Protein AF-A0A1Q8KIS0-F1 (afdb_monomer)

Sequence (168 aa):
MRPAGRFPVSRAGRTVGRMPGNDPVLAGLAVFLGVSFGPAVLLWLLVRLPAVLRWVARSWRRRRPPPPVPAGPPLERLVADLRRLDRMRRGPPPTTRVRRLALLAAYDDVLLATCRATGVDDPPLRAFVERGGVTGALDPGRDLARLRTEAELEATGVRIDPPGPSAA

Mean predicted aligned error: 17.05 Å

Structure (mmCIF, N/CA/C/O backbone):
data_AF-A0A1Q8KIS0-F1
#
_entry.id   AF-A0A1Q8KIS0-F1
#
loop_
_atom_site.group_PDB
_atom_site.id
_atom_site.type_symbol
_atom_site.label_atom_id
_atom_site.label_alt_id
_atom_site.label_comp_id
_atom_site.label_asym_id
_atom_site.label_entity_id
_atom_site.label_seq_id
_atom_site.pdbx_PDB_ins_code
_atom_site.Cartn_x
_atom_site.Cartn_y
_atom_site.Cartn_z
_atom_site.occupancy
_atom_site.B_iso_or_equiv
_atom_site.auth_seq_id
_atom_site.auth_comp_id
_atom_site.auth_asym_id
_atom_site.auth_atom_id
_atom_site.pdbx_PDB_model_num
ATOM 1 N N . MET A 1 1 ? 25.808 -41.052 -85.193 1.00 42.75 1 MET A N 1
ATOM 2 C CA . MET A 1 1 ? 26.067 -40.511 -83.840 1.00 42.75 1 MET A CA 1
ATOM 3 C C . MET A 1 1 ? 24.842 -39.731 -83.360 1.00 42.75 1 MET A C 1
ATOM 5 O O . MET A 1 1 ? 24.465 -38.757 -83.991 1.00 42.75 1 MET A O 1
ATOM 9 N N . ARG A 1 2 ? 24.182 -40.218 -82.304 1.00 47.16 2 ARG A N 1
ATOM 10 C CA . ARG A 1 2 ? 23.216 -39.528 -81.410 1.00 47.16 2 ARG A CA 1
ATOM 11 C C . ARG A 1 2 ? 23.991 -39.165 -80.112 1.00 47.16 2 ARG A C 1
ATOM 13 O O . ARG A 1 2 ? 25.047 -39.778 -79.949 1.00 47.16 2 ARG A O 1
ATOM 20 N N . PRO A 1 3 ? 23.490 -38.382 -79.123 1.00 61.31 3 PRO A N 1
ATOM 21 C CA . PRO A 1 3 ? 22.318 -37.485 -79.035 1.00 61.31 3 PRO A CA 1
ATOM 22 C C . PRO A 1 3 ? 22.617 -36.165 -78.240 1.00 61.31 3 PRO A C 1
ATOM 24 O O . PRO A 1 3 ? 23.771 -35.820 -78.025 1.00 61.31 3 PRO A O 1
ATOM 27 N N . ALA A 1 4 ? 21.548 -35.532 -77.718 1.00 51.06 4 ALA A N 1
ATOM 28 C CA . ALA A 1 4 ? 21.466 -34.575 -76.592 1.00 51.06 4 ALA A CA 1
ATOM 29 C C . ALA A 1 4 ? 21.613 -33.079 -76.944 1.00 51.06 4 ALA A C 1
ATOM 31 O O . ALA A 1 4 ? 22.461 -32.696 -77.727 1.00 51.06 4 ALA A O 1
ATOM 32 N N . GLY A 1 5 ? 20.818 -32.150 -76.413 1.00 49.41 5 GLY A N 1
ATOM 33 C CA . GLY A 1 5 ? 19.767 -32.216 -75.403 1.00 49.41 5 GLY A CA 1
ATOM 34 C C . GLY A 1 5 ? 19.172 -30.812 -75.205 1.00 49.41 5 GLY A C 1
ATOM 35 O O . GLY A 1 5 ? 19.851 -29.806 -75.388 1.00 49.41 5 GLY A O 1
ATOM 36 N N . ARG A 1 6 ? 17.879 -30.771 -74.868 1.00 52.38 6 ARG A N 1
ATOM 37 C CA . ARG A 1 6 ? 17.117 -29.637 -74.305 1.00 52.38 6 ARG A CA 1
ATOM 38 C C . ARG A 1 6 ? 17.935 -28.847 -73.279 1.00 52.38 6 ARG A C 1
ATOM 40 O O . ARG A 1 6 ? 18.528 -29.518 -72.456 1.00 52.38 6 ARG A O 1
ATOM 47 N N . PHE A 1 7 ? 17.787 -27.517 -73.207 1.00 57.12 7 PHE A N 1
ATOM 48 C CA . PHE A 1 7 ? 17.456 -26.791 -71.961 1.00 57.12 7 PHE A CA 1
ATOM 49 C C . PHE A 1 7 ? 16.911 -25.370 -72.247 1.00 57.12 7 PHE A C 1
ATOM 51 O O . PHE A 1 7 ? 17.281 -24.761 -73.250 1.00 57.12 7 PHE A O 1
ATOM 58 N N . PRO A 1 8 ? 15.996 -24.861 -71.397 1.00 52.19 8 PRO A N 1
ATOM 59 C CA . PRO A 1 8 ? 15.300 -23.590 -71.573 1.00 52.19 8 PRO A CA 1
ATOM 60 C C . PRO A 1 8 ? 16.147 -22.416 -71.069 1.00 52.19 8 PRO A C 1
ATOM 62 O O . PRO A 1 8 ? 16.756 -22.494 -70.002 1.00 52.19 8 PRO A O 1
ATOM 65 N N . VAL A 1 9 ? 16.143 -21.298 -71.796 1.00 59.34 9 VAL A N 1
ATOM 66 C CA . VAL A 1 9 ? 16.765 -20.062 -71.306 1.00 59.34 9 VAL A CA 1
ATOM 67 C C . VAL A 1 9 ? 15.853 -19.466 -70.237 1.00 59.34 9 VAL A C 1
ATOM 69 O O . VAL A 1 9 ? 14.753 -18.984 -70.505 1.00 59.34 9 VAL A O 1
ATOM 72 N N . SER A 1 10 ? 16.302 -19.617 -68.997 1.00 52.78 10 SER A N 1
ATOM 73 C CA . SER A 1 10 ? 15.615 -19.216 -67.781 1.00 52.78 10 SER A CA 1
ATOM 74 C C . SER A 1 10 ? 15.501 -17.693 -67.670 1.00 52.78 10 SER A C 1
ATOM 76 O O . SER A 1 10 ? 16.445 -16.947 -67.927 1.00 52.78 10 SER A O 1
ATOM 78 N N . ARG A 1 11 ? 14.325 -17.246 -67.231 1.00 54.06 11 ARG A N 1
ATOM 79 C CA . ARG A 1 11 ? 13.989 -15.878 -66.837 1.00 54.06 11 ARG A CA 1
ATOM 80 C C . ARG A 1 11 ? 14.826 -15.477 -65.617 1.00 54.06 11 ARG A C 1
ATOM 82 O O . ARG A 1 11 ? 14.502 -15.864 -64.499 1.00 54.06 11 ARG A O 1
ATOM 89 N N . ALA A 1 12 ? 15.852 -14.652 -65.805 1.00 57.38 12 ALA A N 1
ATOM 90 C CA . ALA A 1 12 ? 16.503 -13.946 -64.705 1.00 57.38 12 ALA A CA 1
ATOM 91 C C . ALA A 1 12 ? 15.888 -12.548 -64.568 1.00 57.38 12 ALA A C 1
ATOM 93 O O . ALA A 1 12 ? 16.334 -11.575 -65.168 1.00 57.38 12 ALA A O 1
ATOM 94 N N . GLY A 1 13 ? 14.824 -12.463 -63.772 1.00 46.47 13 GLY A N 1
ATOM 95 C CA . GLY A 1 13 ? 14.458 -11.205 -63.138 1.00 46.47 13 GLY A CA 1
ATOM 96 C C . GLY A 1 13 ? 15.433 -10.880 -62.005 1.00 46.47 13 GLY A C 1
ATOM 97 O O . GLY A 1 13 ? 15.742 -11.755 -61.191 1.00 46.47 13 GLY A O 1
ATOM 98 N N . ARG A 1 14 ? 15.879 -9.623 -61.949 1.00 52.50 14 ARG A N 1
ATOM 99 C CA . ARG A 1 14 ? 16.066 -8.816 -60.724 1.00 52.50 14 ARG A CA 1
ATOM 100 C C . ARG A 1 14 ? 16.604 -7.446 -61.137 1.00 52.50 14 ARG A C 1
ATOM 102 O O . ARG A 1 14 ? 17.751 -7.313 -61.532 1.00 52.50 14 ARG A O 1
ATOM 109 N N . THR A 1 15 ? 15.723 -6.477 -61.366 1.00 50.69 15 THR A N 1
ATOM 110 C CA . THR A 1 15 ? 15.305 -5.466 -60.375 1.00 50.69 15 THR A CA 1
ATOM 111 C C . THR A 1 15 ? 16.476 -4.779 -59.676 1.00 50.69 15 THR A C 1
ATOM 113 O O . THR A 1 15 ? 17.022 -5.298 -58.710 1.00 50.69 15 THR A O 1
ATOM 116 N N . VAL A 1 16 ? 16.750 -3.566 -60.164 1.00 51.12 16 VAL A N 1
ATOM 117 C CA . VAL A 1 16 ? 17.065 -2.362 -59.386 1.00 51.12 16 VAL A CA 1
ATOM 118 C C . VAL A 1 16 ? 18.226 -2.512 -58.402 1.00 51.12 16 VAL A C 1
ATOM 120 O O . VAL A 1 16 ? 18.047 -2.847 -57.233 1.00 51.12 16 VAL A O 1
ATOM 123 N N . GLY A 1 17 ? 19.419 -2.143 -58.873 1.00 45.59 17 GLY A N 1
ATOM 124 C CA . GLY A 1 17 ? 20.504 -1.714 -58.000 1.00 45.59 17 GLY A CA 1
ATOM 125 C C . GLY A 1 17 ? 20.050 -0.506 -57.181 1.00 45.59 17 GLY A C 1
ATOM 126 O O . GLY A 1 17 ? 19.983 0.613 -57.683 1.00 45.59 17 GLY A O 1
ATOM 127 N N . ARG A 1 18 ? 19.693 -0.750 -55.921 1.00 54.03 18 ARG A N 1
ATOM 128 C CA . ARG A 1 18 ? 19.506 0.280 -54.902 1.00 54.03 18 ARG A CA 1
ATOM 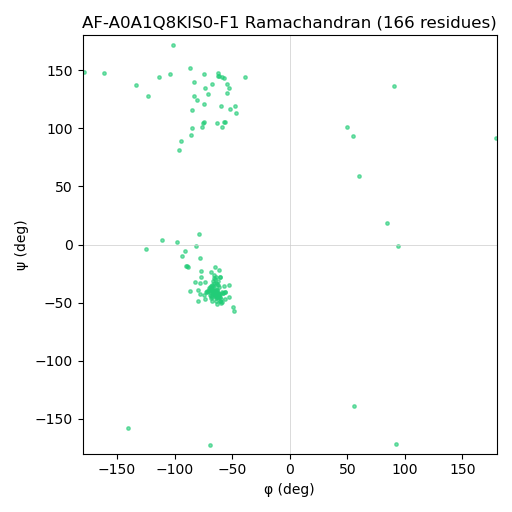129 C C . ARG A 1 18 ? 20.883 0.571 -54.309 1.00 54.03 18 ARG A C 1
ATOM 131 O O . ARG A 1 18 ? 21.494 -0.323 -53.739 1.00 54.03 18 ARG A O 1
ATOM 138 N N . MET A 1 19 ? 21.378 1.793 -54.494 1.00 44.22 19 MET A N 1
ATOM 139 C CA . MET A 1 19 ? 22.617 2.282 -53.882 1.00 44.22 19 MET A CA 1
ATOM 140 C C . MET A 1 19 ? 22.515 2.237 -52.343 1.00 44.22 19 MET A C 1
ATOM 142 O O . MET A 1 19 ? 21.655 2.932 -51.796 1.00 44.22 19 MET A O 1
ATOM 146 N N . PRO A 1 20 ? 23.379 1.486 -51.632 1.00 55.78 20 PRO A N 1
ATOM 147 C CA . PRO A 1 20 ? 23.438 1.479 -50.178 1.00 55.78 20 PRO A CA 1
ATOM 148 C C . PRO A 1 20 ? 24.541 2.442 -49.717 1.00 55.78 20 PRO A C 1
ATOM 150 O O . PRO A 1 20 ? 25.675 2.046 -49.467 1.00 55.78 20 PRO A O 1
ATOM 153 N N . GLY A 1 21 ? 24.233 3.740 -49.671 1.00 54.78 21 GLY A N 1
ATOM 154 C CA . GLY A 1 21 ? 25.171 4.767 -49.191 1.00 54.78 21 GLY A CA 1
ATOM 155 C C . GLY A 1 21 ? 25.113 5.021 -47.680 1.00 54.78 21 GLY A C 1
ATOM 156 O O . GLY A 1 21 ? 26.069 5.540 -47.117 1.00 54.78 21 GLY A O 1
ATOM 157 N N . ASN A 1 22 ? 24.021 4.634 -47.009 1.00 59.81 22 ASN A N 1
ATOM 158 C CA . ASN A 1 22 ? 23.747 5.017 -45.613 1.00 59.81 22 ASN A CA 1
ATOM 159 C C . ASN A 1 22 ? 23.494 3.827 -44.671 1.00 59.81 22 ASN A C 1
ATOM 161 O O . ASN A 1 22 ? 23.365 4.014 -43.461 1.00 59.81 22 ASN A O 1
ATOM 165 N N . ASP A 1 23 ? 23.469 2.605 -45.197 1.00 61.50 23 ASP A N 1
ATOM 166 C CA . ASP A 1 23 ? 23.192 1.391 -44.428 1.00 61.50 23 ASP A CA 1
ATOM 167 C C . ASP A 1 23 ? 24.260 1.064 -43.363 1.00 61.50 23 ASP A C 1
ATOM 169 O O . ASP A 1 23 ? 23.869 0.711 -42.248 1.00 61.50 23 ASP A O 1
ATOM 173 N N . PRO A 1 24 ? 25.585 1.231 -43.599 1.00 70.38 24 PRO A N 1
ATOM 174 C CA . PRO A 1 24 ? 26.577 0.881 -42.578 1.00 70.38 24 PRO A CA 1
ATOM 175 C C . PRO A 1 24 ? 26.626 1.889 -41.420 1.00 70.38 24 PRO A C 1
ATOM 177 O O . PRO A 1 24 ? 26.857 1.498 -40.276 1.00 70.38 24 PRO A O 1
ATOM 180 N N . VAL A 1 25 ? 26.362 3.176 -41.680 1.00 74.25 25 VAL A N 1
ATOM 181 C CA . VAL A 1 25 ? 26.375 4.228 -40.647 1.00 74.25 25 VAL A CA 1
ATOM 182 C C . VAL A 1 25 ? 25.132 4.135 -39.766 1.00 74.25 25 VAL A C 1
ATOM 184 O O . VAL A 1 25 ? 25.238 4.189 -38.542 1.00 74.25 25 VAL A O 1
ATOM 187 N N . LEU A 1 26 ? 23.959 3.930 -40.374 1.00 73.25 26 LEU A N 1
ATOM 188 C CA . LEU A 1 26 ? 22.713 3.717 -39.637 1.00 73.25 26 LEU A CA 1
ATOM 189 C C . LEU A 1 26 ? 22.762 2.421 -38.820 1.00 73.25 26 LEU A C 1
ATOM 191 O O . LEU A 1 26 ? 22.327 2.416 -37.669 1.00 73.25 26 LEU A O 1
ATOM 195 N N . ALA A 1 27 ? 23.349 1.351 -39.369 1.00 74.62 27 ALA A N 1
ATOM 196 C CA . ALA A 1 27 ? 23.557 0.104 -38.638 1.00 74.62 27 ALA A CA 1
ATOM 197 C C . ALA A 1 27 ? 24.507 0.289 -37.443 1.00 74.62 27 ALA A C 1
ATOM 199 O O . ALA A 1 27 ? 24.187 -0.143 -36.336 1.00 74.62 27 ALA A O 1
ATOM 200 N N . GLY A 1 28 ? 25.636 0.981 -37.630 1.00 76.44 28 GLY A N 1
ATOM 201 C CA . GLY A 1 28 ? 26.582 1.265 -36.547 1.00 76.44 28 GLY A CA 1
ATOM 202 C C . GLY A 1 28 ? 25.973 2.124 -35.438 1.00 76.44 28 GLY A C 1
ATOM 203 O O . GLY A 1 28 ? 26.109 1.805 -34.256 1.00 76.44 28 GLY A O 1
ATOM 204 N N . LEU A 1 29 ? 25.232 3.170 -35.811 1.00 81.62 29 LEU A N 1
ATOM 205 C CA . LEU A 1 29 ? 24.550 4.044 -34.860 1.00 81.62 29 LEU A CA 1
ATOM 206 C C . LEU A 1 29 ? 23.467 3.290 -34.073 1.00 81.62 29 LEU A C 1
ATOM 208 O O . LEU A 1 29 ? 23.361 3.467 -32.861 1.00 81.62 29 LEU A O 1
ATOM 212 N N . ALA A 1 30 ? 22.704 2.413 -34.731 1.00 79.31 30 ALA A N 1
ATOM 213 C CA . ALA A 1 30 ? 21.690 1.586 -34.080 1.00 79.31 30 ALA A CA 1
ATOM 214 C C . ALA A 1 30 ? 22.301 0.605 -33.066 1.00 79.31 30 ALA A C 1
ATOM 216 O O . ALA A 1 30 ? 21.785 0.475 -31.955 1.00 79.31 30 ALA A O 1
ATOM 217 N N . VAL A 1 31 ? 23.422 -0.041 -33.408 1.00 79.94 31 VAL A N 1
ATOM 218 C CA . VAL A 1 31 ? 24.145 -0.930 -32.483 1.00 79.94 31 VAL A CA 1
ATOM 219 C C . VAL A 1 31 ? 24.707 -0.140 -31.303 1.00 79.94 31 VAL A C 1
ATOM 221 O O . VAL A 1 31 ? 24.538 -0.552 -30.158 1.00 79.94 31 VAL A O 1
ATOM 224 N N . PHE A 1 32 ? 25.312 1.023 -31.552 1.00 82.56 32 PHE A N 1
ATOM 225 C CA . PHE A 1 32 ? 25.874 1.865 -30.497 1.00 82.56 32 PHE A CA 1
ATOM 226 C C . PHE A 1 32 ? 24.804 2.377 -29.523 1.00 82.56 32 PHE A C 1
ATOM 228 O O . PHE A 1 32 ? 24.985 2.301 -28.305 1.00 82.56 32 PHE A O 1
ATOM 235 N N . LEU A 1 33 ? 23.666 2.842 -30.050 1.00 82.62 33 LEU A N 1
ATOM 236 C CA . LEU A 1 33 ? 22.503 3.241 -29.256 1.00 82.62 33 LEU A CA 1
ATOM 237 C C . LEU A 1 33 ? 21.951 2.052 -28.464 1.00 82.62 33 LEU A C 1
ATOM 239 O O . LEU A 1 33 ? 21.693 2.183 -27.272 1.00 82.62 33 LEU A O 1
ATOM 243 N N . GLY A 1 34 ? 21.822 0.883 -29.093 1.00 82.75 34 GLY A N 1
ATOM 244 C CA . GLY A 1 34 ? 21.340 -0.332 -28.441 1.00 82.75 34 GLY A CA 1
ATOM 245 C C . GLY A 1 34 ? 22.239 -0.798 -27.295 1.00 82.75 34 GLY A C 1
ATOM 246 O O . GLY A 1 34 ? 21.735 -1.119 -26.225 1.00 82.75 34 GLY A O 1
ATOM 247 N N . VAL A 1 35 ? 23.562 -0.786 -27.475 1.00 85.31 35 VAL A N 1
ATOM 248 C CA . VAL A 1 35 ? 24.525 -1.195 -26.438 1.00 85.31 35 VAL A CA 1
ATOM 249 C C . VAL A 1 35 ? 24.611 -0.160 -25.315 1.00 85.31 35 VAL A C 1
ATOM 251 O O . VAL A 1 35 ? 24.630 -0.534 -24.145 1.00 85.31 35 VAL A O 1
ATOM 254 N N . SER A 1 36 ? 24.611 1.134 -25.649 1.00 83.25 36 SER A N 1
ATOM 255 C CA . SER A 1 36 ? 24.731 2.214 -24.660 1.00 83.25 36 SER A CA 1
ATOM 256 C C . SER A 1 36 ? 23.452 2.406 -23.844 1.00 83.25 36 SER A C 1
ATOM 258 O O . SER A 1 36 ? 23.495 2.502 -22.618 1.00 83.25 36 SER A O 1
ATOM 260 N N . PHE A 1 37 ? 22.295 2.444 -24.508 1.00 81.69 37 PHE A N 1
ATOM 261 C CA . PHE A 1 37 ? 21.007 2.653 -23.845 1.00 81.69 37 PHE A CA 1
ATOM 262 C C . PHE A 1 37 ? 20.357 1.352 -23.388 1.00 81.69 37 PHE A C 1
ATOM 264 O O . PHE A 1 37 ? 19.512 1.394 -22.501 1.00 81.69 37 PHE A O 1
ATOM 271 N N . GLY A 1 38 ? 20.761 0.201 -23.924 1.00 82.12 38 GLY A N 1
ATOM 272 C CA . GLY A 1 38 ? 20.246 -1.117 -23.556 1.00 82.12 38 GLY A CA 1
ATOM 273 C C . GLY A 1 38 ? 20.189 -1.366 -22.048 1.00 82.12 38 GLY A C 1
ATOM 274 O O . GLY A 1 38 ? 19.095 -1.604 -21.539 1.00 82.12 38 GLY A O 1
ATOM 275 N N . PRO A 1 39 ? 21.300 -1.267 -21.295 1.00 79.12 39 PRO A N 1
ATOM 276 C CA . PRO A 1 39 ? 21.287 -1.517 -19.855 1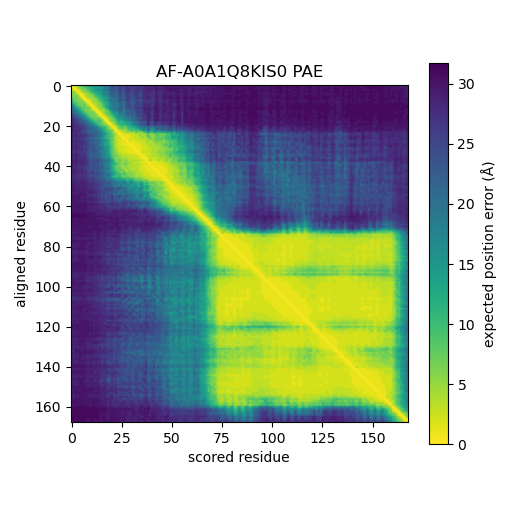.00 79.12 39 PRO A CA 1
ATOM 277 C C . PRO A 1 39 ? 20.474 -0.470 -19.085 1.00 79.12 39 PRO A C 1
ATOM 279 O O . PRO A 1 39 ? 19.770 -0.820 -18.139 1.00 79.12 39 PRO A O 1
ATOM 282 N N . ALA A 1 40 ? 20.502 0.796 -19.511 1.00 82.38 40 ALA A N 1
ATOM 283 C CA . ALA A 1 40 ? 19.724 1.863 -18.885 1.00 82.38 40 ALA A CA 1
ATOM 284 C C . ALA A 1 40 ? 18.214 1.668 -19.095 1.00 82.38 40 ALA A C 1
ATOM 286 O O . ALA A 1 40 ? 17.441 1.757 -18.143 1.00 82.38 40 ALA A O 1
ATOM 287 N N . VAL A 1 41 ? 17.792 1.344 -20.319 1.00 81.25 41 VAL A N 1
ATOM 288 C CA . VAL A 1 41 ? 16.400 1.043 -20.671 1.00 81.25 41 VAL A CA 1
ATOM 289 C C . VAL A 1 41 ? 15.951 -0.248 -20.003 1.00 81.25 41 VAL A C 1
ATOM 291 O O . VAL A 1 41 ? 14.837 -0.291 -19.497 1.00 81.25 41 VAL A O 1
ATOM 294 N N . LEU A 1 42 ? 16.803 -1.272 -19.933 1.00 80.69 42 LEU A N 1
ATOM 295 C CA . LEU A 1 42 ? 16.494 -2.533 -19.264 1.00 80.69 42 LEU A CA 1
ATOM 296 C C . LEU A 1 42 ? 16.281 -2.326 -17.763 1.00 80.69 42 LEU A C 1
ATOM 298 O O . LEU A 1 42 ? 15.265 -2.764 -17.236 1.00 80.69 42 LEU A O 1
ATOM 302 N N . LEU A 1 43 ? 17.187 -1.618 -17.083 1.00 81.12 43 LEU A N 1
ATOM 303 C CA . LEU A 1 43 ? 17.041 -1.277 -15.665 1.00 81.12 43 LEU A CA 1
ATOM 304 C C . LEU A 1 43 ? 15.810 -0.404 -15.427 1.00 81.12 43 LEU A C 1
ATOM 306 O O . LEU A 1 43 ? 15.033 -0.663 -14.509 1.00 81.12 43 LEU A O 1
ATOM 310 N N . TRP A 1 44 ? 15.594 0.598 -16.278 1.00 82.69 44 TRP A N 1
ATOM 311 C CA . TRP A 1 44 ? 14.415 1.451 -16.211 1.00 82.69 44 TRP A CA 1
ATOM 312 C C . TRP A 1 44 ? 13.132 0.639 -16.387 1.00 82.69 44 TRP A C 1
ATOM 314 O O . TRP A 1 44 ? 12.200 0.783 -15.599 1.00 82.69 44 TRP A O 1
ATOM 324 N N . LEU A 1 45 ? 13.097 -0.262 -17.368 1.00 76.38 45 LEU A N 1
ATOM 325 C CA . LEU A 1 45 ? 11.967 -1.139 -17.635 1.00 76.38 45 LEU A CA 1
ATOM 326 C C . LEU A 1 45 ? 11.745 -2.107 -16.473 1.00 76.38 45 LEU A C 1
ATOM 328 O O . LEU A 1 45 ? 10.604 -2.275 -16.068 1.00 76.38 45 LEU A O 1
ATOM 332 N N . LEU A 1 46 ? 12.797 -2.682 -15.887 1.00 77.56 46 LEU A N 1
ATOM 333 C CA . LEU A 1 46 ? 12.704 -3.620 -14.766 1.00 77.56 46 LEU A CA 1
ATOM 334 C C . LEU A 1 46 ? 12.174 -2.941 -13.493 1.00 77.56 46 LEU A C 1
ATOM 336 O O . LEU A 1 46 ? 11.305 -3.482 -12.812 1.00 77.56 46 LEU A O 1
ATOM 340 N N . VAL A 1 47 ? 12.633 -1.718 -13.211 1.00 76.44 47 VAL A N 1
ATOM 341 C CA . VAL A 1 47 ? 12.151 -0.901 -12.085 1.00 76.44 47 VAL A CA 1
ATOM 342 C C . VAL A 1 47 ? 10.713 -0.430 -12.316 1.00 76.44 47 VAL A C 1
ATOM 344 O O . VAL A 1 47 ? 9.912 -0.363 -11.380 1.00 76.44 47 VAL A O 1
ATOM 347 N N . ARG A 1 48 ? 10.355 -0.109 -13.564 1.00 71.12 48 ARG A N 1
ATOM 348 C CA . ARG A 1 48 ? 9.045 0.455 -13.911 1.00 71.12 48 ARG A CA 1
ATOM 349 C C . ARG A 1 48 ? 8.000 -0.614 -14.237 1.00 71.12 48 ARG A C 1
ATOM 351 O O . ARG A 1 48 ? 6.814 -0.326 -14.109 1.00 71.12 48 ARG A O 1
ATOM 358 N N . LEU A 1 49 ? 8.402 -1.848 -14.548 1.00 68.06 49 LEU A N 1
ATOM 359 C CA . LEU A 1 49 ? 7.532 -3.001 -14.802 1.00 68.06 49 LEU A CA 1
ATOM 360 C C . LEU A 1 49 ? 6.471 -3.185 -13.708 1.00 68.06 49 LEU A C 1
ATOM 362 O O . LEU A 1 49 ? 5.288 -3.177 -14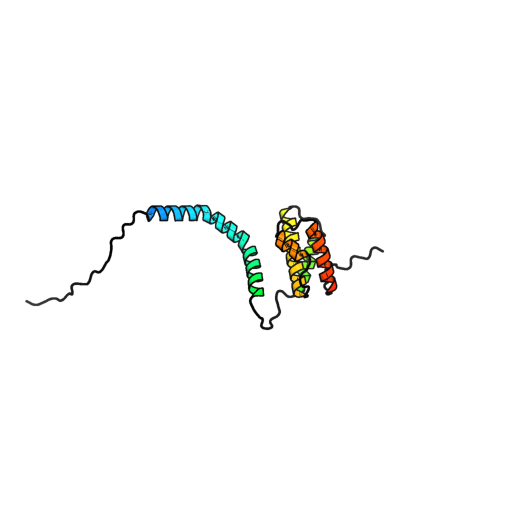.045 1.00 68.06 49 LEU A O 1
ATOM 366 N N . PRO A 1 50 ? 6.816 -3.276 -12.405 1.00 59.66 50 PRO A N 1
ATOM 367 C CA . PRO A 1 50 ? 5.817 -3.472 -11.354 1.00 59.66 50 PRO A CA 1
ATOM 368 C C . PRO A 1 50 ? 4.901 -2.254 -11.165 1.00 59.66 50 PRO A C 1
ATOM 370 O O . PRO A 1 50 ? 3.781 -2.389 -10.676 1.00 59.66 50 PRO A O 1
ATOM 373 N N . ALA A 1 51 ? 5.332 -1.049 -11.544 1.00 63.53 51 ALA A N 1
ATOM 374 C CA . ALA A 1 51 ? 4.488 0.146 -11.514 1.00 63.53 51 ALA A CA 1
ATOM 375 C C . ALA A 1 51 ? 3.519 0.186 -12.710 1.00 63.53 51 ALA A C 1
ATOM 377 O O . ALA A 1 51 ? 2.332 0.464 -12.536 1.00 63.53 51 ALA A O 1
ATOM 378 N N . VAL A 1 52 ? 4.004 -0.160 -13.904 1.00 59.12 52 VAL A N 1
ATOM 379 C CA . VAL A 1 52 ? 3.222 -0.203 -15.145 1.00 59.12 52 VAL A CA 1
ATOM 380 C C . VAL A 1 52 ? 2.215 -1.345 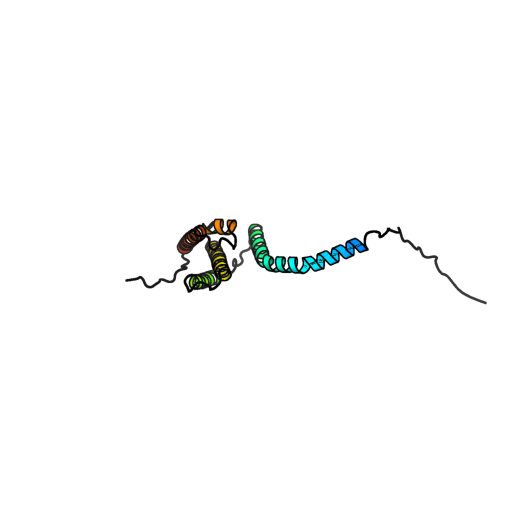-15.105 1.00 59.12 52 VAL A C 1
ATOM 382 O O . VAL A 1 52 ? 1.050 -1.117 -15.399 1.00 59.12 52 VAL A O 1
ATOM 385 N N . LEU A 1 53 ? 2.603 -2.535 -14.642 1.00 64.38 53 LEU A N 1
ATOM 386 C CA . LEU A 1 53 ? 1.694 -3.671 -14.450 1.00 64.38 53 LEU A CA 1
ATOM 387 C C . LEU A 1 53 ? 0.545 -3.322 -13.498 1.00 64.38 53 LEU A C 1
ATOM 389 O O . LEU A 1 53 ? -0.609 -3.626 -13.788 1.00 64.38 53 LEU A O 1
ATOM 393 N N . ARG A 1 54 ? 0.827 -2.612 -12.398 1.00 62.09 54 ARG A N 1
ATOM 394 C CA . ARG A 1 54 ? -0.213 -2.142 -11.468 1.00 62.09 54 ARG A CA 1
ATOM 395 C C . ARG A 1 54 ? -1.119 -1.082 -12.094 1.00 62.09 54 ARG A C 1
ATOM 397 O O . ARG A 1 54 ? -2.328 -1.118 -11.880 1.00 62.09 54 ARG A O 1
ATOM 404 N N . TRP A 1 55 ? -0.568 -0.157 -12.877 1.00 61.78 55 TRP A N 1
ATOM 405 C CA . TRP A 1 55 ? -1.348 0.878 -13.561 1.00 61.78 55 TRP A CA 1
ATOM 406 C C . TRP A 1 55 ? -2.234 0.295 -14.674 1.00 61.78 55 TRP A C 1
ATOM 408 O O . TRP A 1 55 ? -3.429 0.585 -14.740 1.00 61.78 55 TRP A O 1
ATOM 418 N N . VAL A 1 56 ? -1.686 -0.616 -15.480 1.00 62.09 56 VAL A N 1
ATOM 419 C CA . VAL A 1 56 ? -2.401 -1.340 -16.538 1.00 62.09 56 VAL A CA 1
ATOM 420 C C . VAL A 1 56 ? -3.482 -2.243 -15.946 1.00 62.09 56 VAL A C 1
ATOM 422 O O . VAL A 1 56 ? -4.607 -2.210 -16.430 1.00 62.09 56 VAL A O 1
ATOM 425 N N . ALA A 1 57 ? -3.212 -2.960 -14.849 1.00 61.47 57 ALA A N 1
ATOM 426 C CA . ALA A 1 57 ? -4.218 -3.774 -14.160 1.00 61.47 57 ALA A CA 1
ATOM 427 C C . ALA A 1 57 ? -5.391 -2.937 -13.613 1.00 61.47 57 ALA A C 1
ATOM 429 O O . ALA A 1 57 ? -6.545 -3.371 -13.664 1.00 61.47 57 ALA A O 1
ATOM 430 N N . ARG A 1 58 ? -5.122 -1.718 -13.122 1.00 59.28 58 ARG A N 1
ATOM 431 C CA . ARG A 1 58 ? -6.162 -0.765 -12.692 1.00 59.28 58 ARG A CA 1
ATOM 432 C C . ARG A 1 58 ? -6.982 -0.246 -13.875 1.00 59.28 58 ARG A C 1
ATOM 434 O O . ARG A 1 58 ? -8.203 -0.168 -13.773 1.00 59.28 58 ARG A O 1
ATOM 441 N N . SER A 1 59 ? -6.330 0.060 -14.994 1.00 59.50 59 SER A N 1
ATOM 442 C CA . SER A 1 59 ? -6.995 0.519 -16.220 1.00 59.50 59 SER A CA 1
ATOM 443 C C . SER A 1 59 ? -7.843 -0.588 -16.868 1.00 59.50 59 SER A C 1
ATOM 445 O O . SER A 1 59 ? -8.967 -0.346 -17.301 1.00 59.50 59 SER A O 1
ATOM 447 N N . TRP A 1 60 ? -7.363 -1.834 -16.838 1.00 54.06 60 TRP A N 1
ATOM 448 C CA . TRP A 1 60 ? -8.076 -3.006 -17.352 1.00 54.06 60 TRP A CA 1
ATOM 449 C C . TRP A 1 60 ? -9.318 -3.369 -16.533 1.00 54.06 60 TRP A C 1
ATOM 451 O O . TRP A 1 60 ? -10.344 -3.716 -17.114 1.00 54.06 60 TRP A O 1
ATOM 461 N N . ARG A 1 61 ? -9.275 -3.237 -15.200 1.00 55.41 61 ARG A N 1
ATOM 462 C CA . ARG A 1 61 ? -10.453 -3.471 -14.342 1.00 55.41 61 ARG A CA 1
ATOM 463 C C . ARG A 1 61 ? -11.579 -2.461 -14.556 1.00 55.41 61 ARG A C 1
ATOM 465 O O . ARG A 1 61 ? -12.728 -2.810 -14.339 1.00 55.41 61 ARG A O 1
ATOM 472 N N . ARG A 1 62 ? -11.276 -1.241 -15.012 1.00 57.47 62 ARG A N 1
ATOM 473 C CA . ARG A 1 62 ? -12.297 -0.222 -15.313 1.00 57.47 62 ARG A CA 1
ATOM 474 C C . ARG A 1 62 ? -13.014 -0.438 -16.652 1.00 57.47 62 ARG A C 1
ATOM 476 O O . ARG A 1 62 ? -14.005 0.234 -16.902 1.00 57.47 62 ARG A O 1
ATOM 483 N N . ARG A 1 63 ? -12.526 -1.335 -17.520 1.00 56.47 63 ARG A N 1
ATOM 484 C CA . ARG A 1 63 ? -13.034 -1.506 -18.896 1.00 56.47 63 ARG A CA 1
ATOM 485 C C . ARG A 1 63 ? -13.789 -2.816 -19.163 1.00 56.47 63 ARG A C 1
ATOM 487 O O . ARG A 1 63 ? -14.158 -3.048 -20.309 1.00 56.47 63 ARG A O 1
ATOM 494 N N . ARG A 1 64 ? -14.027 -3.678 -18.165 1.00 48.09 64 ARG A N 1
ATOM 495 C CA . ARG A 1 64 ? -14.772 -4.941 -18.356 1.00 48.09 64 ARG A CA 1
ATOM 496 C C . ARG A 1 64 ? -15.998 -5.046 -17.433 1.00 48.09 64 ARG A C 1
ATOM 498 O O . ARG A 1 64 ? -15.812 -4.937 -16.224 1.00 48.09 64 ARG A O 1
ATOM 505 N N . PRO A 1 65 ? -17.205 -5.327 -17.968 1.00 50.19 65 PRO A N 1
ATOM 506 C CA . PRO A 1 65 ? -18.339 -5.805 -17.174 1.00 50.19 65 PRO A CA 1
ATOM 507 C C . PRO A 1 65 ? -18.137 -7.292 -16.781 1.00 50.19 65 PRO A C 1
ATOM 509 O O . PRO A 1 65 ? -17.495 -8.018 -17.549 1.00 50.19 65 PRO A O 1
ATOM 512 N N . PRO A 1 66 ? -18.606 -7.770 -15.605 1.00 51.12 66 PRO A N 1
ATOM 513 C CA . PRO A 1 66 ? -18.081 -8.999 -14.996 1.00 51.12 66 PRO A CA 1
ATOM 514 C C . PRO A 1 66 ? -19.005 -10.231 -15.130 1.00 51.12 66 PRO A C 1
ATOM 516 O O . PRO A 1 66 ? -20.220 -10.095 -15.008 1.00 51.12 66 PRO A O 1
ATOM 519 N N . PRO A 1 67 ? -18.453 -11.455 -15.253 1.00 53.28 67 PRO A N 1
ATOM 520 C CA . PRO A 1 67 ? -19.074 -12.672 -14.727 1.00 53.28 67 PRO A CA 1
ATOM 521 C C . PRO A 1 67 ? -18.677 -12.904 -13.247 1.00 53.28 67 PRO A C 1
ATOM 523 O O . PRO A 1 67 ? -17.592 -12.474 -12.836 1.00 53.28 67 PRO A O 1
ATOM 526 N N . PRO A 1 68 ? -19.517 -13.574 -12.429 1.00 54.97 68 PRO A N 1
ATOM 527 C CA . PRO A 1 68 ? -19.291 -13.732 -10.994 1.00 54.97 68 PRO A CA 1
ATOM 528 C C . PRO A 1 68 ? -18.205 -14.781 -10.730 1.00 54.97 68 PRO A C 1
ATOM 530 O O . PRO A 1 68 ? -18.420 -15.983 -10.844 1.00 54.97 68 PRO A O 1
ATOM 533 N N . VAL A 1 69 ? -17.018 -14.310 -10.371 1.00 56.38 69 VAL A N 1
ATOM 534 C CA . VAL A 1 69 ? -15.897 -15.119 -9.879 1.00 56.38 69 VAL A CA 1
ATOM 535 C C . VAL A 1 69 ? -15.368 -14.387 -8.646 1.00 56.38 69 VAL A C 1
ATOM 537 O O . VAL A 1 69 ? -15.288 -13.155 -8.704 1.00 56.38 69 VAL A O 1
ATOM 540 N N . PRO A 1 70 ? -15.035 -15.075 -7.533 1.00 58.19 70 PRO A N 1
ATOM 541 C CA . PRO A 1 70 ? -14.559 -14.425 -6.314 1.00 58.19 70 PRO A CA 1
ATOM 542 C C . PRO A 1 70 ? -13.469 -13.391 -6.628 1.00 58.19 70 PRO A C 1
ATOM 544 O O . PRO A 1 70 ? -12.446 -13.668 -7.262 1.00 58.19 70 PRO A O 1
ATOM 547 N N . ALA A 1 71 ? -13.785 -12.148 -6.272 1.00 54.31 71 ALA A N 1
ATOM 548 C CA . ALA A 1 71 ? -13.199 -10.950 -6.839 1.00 54.31 71 ALA A CA 1
ATOM 549 C C . ALA A 1 71 ? -11.896 -10.563 -6.125 1.00 54.31 71 ALA A C 1
ATOM 551 O O . ALA A 1 71 ? -11.898 -9.804 -5.166 1.00 54.31 71 ALA A O 1
ATOM 552 N N . GLY A 1 72 ? -10.755 -11.009 -6.655 1.00 57.59 72 GLY A N 1
ATOM 553 C CA . GLY A 1 72 ? -9.433 -10.565 -6.190 1.00 57.59 72 GLY A CA 1
ATOM 554 C C . GLY A 1 72 ? -8.813 -11.449 -5.102 1.00 57.59 72 GLY A C 1
ATOM 555 O O . GLY A 1 72 ? -9.296 -12.554 -4.864 1.00 57.59 72 GLY A O 1
ATOM 556 N N . PRO A 1 73 ? -7.685 -11.021 -4.496 1.00 62.62 73 PRO A N 1
ATOM 557 C CA . PRO A 1 73 ? -7.115 -11.725 -3.355 1.00 62.62 73 PRO A CA 1
ATOM 558 C C . PRO A 1 73 ? -8.197 -11.870 -2.278 1.00 62.62 73 PRO A C 1
ATOM 560 O O . PRO A 1 73 ? -8.929 -10.904 -2.059 1.00 62.62 73 PRO A O 1
ATOM 563 N N . PRO A 1 74 ? -8.306 -13.033 -1.617 1.00 73.81 74 PRO A N 1
ATOM 564 C CA . PRO A 1 74 ? -9.278 -13.223 -0.546 1.00 73.81 74 PRO A CA 1
ATOM 565 C C . PRO A 1 74 ? -9.116 -12.107 0.491 1.00 73.81 74 PRO A C 1
ATOM 567 O O . PRO A 1 74 ? -7.983 -11.763 0.853 1.00 73.81 74 PRO A O 1
ATOM 570 N N . LEU A 1 75 ? -10.233 -11.517 0.924 1.00 80.00 75 LEU A N 1
ATOM 571 C CA . LEU A 1 75 ? -10.251 -10.399 1.871 1.00 80.00 75 LEU A CA 1
ATOM 572 C C . LEU A 1 75 ? -9.447 -10.746 3.130 1.00 80.00 75 LEU A C 1
ATOM 574 O O . LEU A 1 75 ? -8.718 -9.911 3.656 1.00 80.00 75 LEU A O 1
ATOM 578 N N . GLU A 1 76 ? -9.482 -12.012 3.539 1.00 80.56 76 GLU A N 1
ATOM 579 C CA . GLU A 1 76 ? -8.725 -12.566 4.655 1.00 80.56 76 GLU A CA 1
ATOM 580 C C . GLU A 1 76 ? -7.214 -12.343 4.499 1.00 80.56 76 GLU A C 1
ATOM 582 O O . GLU A 1 76 ? -6.542 -11.977 5.463 1.00 80.56 76 GLU A O 1
ATOM 587 N N . ARG A 1 77 ? -6.667 -12.507 3.284 1.00 83.56 77 ARG A N 1
ATOM 588 C CA . ARG A 1 77 ? -5.244 -12.239 3.014 1.00 83.56 77 ARG A CA 1
ATOM 589 C C . ARG A 1 77 ? -4.936 -10.749 3.058 1.00 83.56 77 ARG A C 1
ATOM 591 O O . ARG A 1 77 ? -3.911 -10.380 3.615 1.00 83.56 77 ARG A O 1
ATOM 598 N N . LEU A 1 78 ? -5.820 -9.903 2.524 1.00 87.69 78 LEU A N 1
ATOM 599 C CA . LEU A 1 78 ? -5.637 -8.447 2.566 1.00 87.69 78 LEU A CA 1
ATOM 600 C C . LEU A 1 78 ? -5.630 -7.929 4.006 1.00 87.69 78 LEU A C 1
ATOM 602 O O . LEU A 1 78 ? -4.734 -7.179 4.383 1.00 87.69 78 LEU A O 1
ATOM 606 N N . VAL A 1 79 ? -6.569 -8.390 4.833 1.00 87.56 79 VAL A N 1
ATOM 607 C CA . VAL A 1 79 ? -6.635 -8.036 6.256 1.00 87.56 79 VAL A CA 1
ATOM 608 C C . VAL A 1 79 ? -5.419 -8.578 7.015 1.00 87.56 79 VAL A C 1
ATOM 610 O O . VAL A 1 79 ? -4.855 -7.875 7.854 1.00 87.56 79 VAL A O 1
ATOM 613 N N . ALA A 1 80 ? -4.967 -9.800 6.716 1.00 86.25 80 ALA A N 1
ATOM 614 C CA . ALA A 1 80 ? -3.760 -10.362 7.324 1.00 86.25 80 ALA A CA 1
ATOM 615 C C . ALA A 1 80 ? -2.497 -9.560 6.963 1.00 86.25 80 ALA A C 1
ATOM 617 O O . ALA A 1 80 ? -1.693 -9.250 7.848 1.00 86.25 80 ALA A O 1
ATOM 618 N N . ASP A 1 81 ? -2.342 -9.184 5.692 1.00 89.50 81 ASP A N 1
ATOM 619 C CA . ASP A 1 81 ? -1.238 -8.348 5.221 1.00 89.50 81 ASP A CA 1
ATOM 620 C C . ASP A 1 81 ? -1.301 -6.944 5.828 1.00 89.50 81 ASP A C 1
ATOM 622 O O . ASP A 1 81 ? -0.274 -6.430 6.275 1.00 89.50 81 ASP A O 1
ATOM 626 N N . LEU A 1 82 ? -2.496 -6.355 5.939 1.00 90.75 82 LEU A N 1
ATOM 627 C CA . LEU A 1 82 ? -2.701 -5.056 6.578 1.00 90.75 82 LEU A CA 1
ATOM 628 C C . LEU A 1 82 ? -2.263 -5.092 8.046 1.00 90.75 82 LEU A C 1
ATOM 630 O O . LEU A 1 82 ? -1.443 -4.278 8.459 1.00 90.75 82 LEU A O 1
ATOM 634 N N . ARG A 1 83 ? -2.704 -6.099 8.812 1.00 87.94 83 ARG A N 1
ATOM 635 C CA . ARG A 1 83 ? -2.286 -6.303 10.214 1.00 87.94 83 ARG A CA 1
ATOM 636 C C . ARG A 1 83 ? -0.791 -6.569 10.350 1.00 87.94 83 ARG A C 1
ATOM 638 O O . ARG A 1 83 ? -0.167 -6.198 11.344 1.00 87.94 83 ARG A O 1
ATOM 645 N N . ARG A 1 84 ? -0.186 -7.267 9.388 1.00 88.50 84 ARG A N 1
ATOM 646 C CA . ARG A 1 84 ? 1.262 -7.508 9.375 1.00 88.50 84 ARG A CA 1
ATOM 647 C C . ARG A 1 84 ? 2.028 -6.207 9.143 1.00 88.50 84 ARG A C 1
ATOM 649 O O . ARG A 1 84 ? 2.971 -5.932 9.883 1.00 88.50 84 ARG A O 1
ATOM 656 N N . LEU A 1 85 ? 1.633 -5.422 8.145 1.00 90.94 85 LEU A N 1
ATOM 657 C CA . LEU A 1 85 ? 2.281 -4.156 7.809 1.00 90.94 85 LEU A CA 1
ATOM 658 C C . LEU A 1 85 ? 2.054 -3.098 8.889 1.00 90.94 85 LEU A C 1
ATOM 660 O O . LEU A 1 85 ? 2.982 -2.354 9.194 1.00 90.94 85 LEU A O 1
ATOM 664 N N . ASP A 1 86 ? 0.881 -3.076 9.518 1.00 90.50 86 ASP A N 1
ATOM 665 C CA . ASP A 1 86 ? 0.605 -2.174 10.632 1.00 90.50 86 ASP A CA 1
ATOM 666 C C . ASP A 1 86 ? 1.512 -2.471 11.835 1.00 90.50 86 ASP A C 1
ATOM 668 O O . ASP A 1 86 ? 2.167 -1.573 12.360 1.00 90.50 86 ASP A O 1
ATOM 672 N N . ARG A 1 87 ? 1.682 -3.751 12.198 1.00 88.62 87 ARG A N 1
ATOM 673 C CA . ARG A 1 87 ? 2.658 -4.152 13.228 1.00 88.62 87 ARG A CA 1
ATOM 674 C C . ARG A 1 87 ? 4.084 -3.733 12.873 1.00 88.62 87 ARG A C 1
ATOM 676 O O . ARG A 1 87 ? 4.814 -3.258 13.737 1.00 88.62 87 ARG A O 1
ATOM 683 N N . MET A 1 88 ? 4.485 -3.874 11.608 1.00 88.81 88 MET A N 1
ATOM 684 C CA . MET A 1 88 ? 5.799 -3.408 11.148 1.00 88.81 88 MET A CA 1
ATOM 685 C C . MET A 1 88 ? 5.937 -1.882 11.209 1.00 88.81 88 MET A C 1
ATOM 687 O O . MET A 1 88 ? 7.033 -1.388 11.455 1.00 88.81 88 MET A O 1
ATOM 691 N N . ARG A 1 89 ? 4.849 -1.140 10.976 1.00 90.50 89 ARG A N 1
ATOM 692 C CA . ARG A 1 89 ? 4.809 0.326 11.033 1.00 90.50 89 ARG A CA 1
ATOM 693 C C . ARG A 1 89 ? 4.877 0.853 12.467 1.00 90.50 89 ARG A C 1
ATOM 695 O O . ARG A 1 89 ? 5.564 1.843 12.689 1.00 90.50 89 ARG A O 1
ATOM 702 N N . ARG A 1 90 ? 4.173 0.215 13.411 1.00 88.81 90 ARG A N 1
ATOM 703 C CA . ARG A 1 90 ? 4.170 0.580 14.843 1.00 88.81 90 ARG A CA 1
ATOM 704 C C . ARG A 1 90 ? 5.420 0.114 15.592 1.00 88.81 90 ARG A C 1
ATOM 706 O O . ARG A 1 90 ? 5.737 0.656 16.645 1.00 88.81 90 ARG A O 1
ATOM 713 N N . GLY A 1 91 ? 6.101 -0.906 15.073 1.00 88.38 91 GLY A N 1
ATOM 714 C CA . GLY A 1 91 ? 7.376 -1.377 15.603 1.00 88.38 91 GLY A CA 1
ATOM 715 C C . GLY A 1 91 ? 8.533 -0.393 15.372 1.00 88.38 91 GLY A C 1
ATOM 716 O O . GLY A 1 91 ? 8.332 0.723 14.886 1.00 88.38 91 GLY A O 1
ATOM 717 N N . PRO A 1 92 ? 9.773 -0.807 15.691 1.00 87.50 92 PRO A N 1
ATOM 718 C CA . PRO A 1 92 ? 10.955 0.009 15.453 1.00 87.50 92 PRO A CA 1
ATOM 719 C C . PRO A 1 92 ? 11.042 0.439 13.982 1.00 87.50 92 PRO A C 1
ATOM 721 O O . PRO A 1 92 ? 10.919 -0.410 13.088 1.00 87.50 92 PRO A O 1
ATOM 724 N N . PRO A 1 93 ? 11.261 1.736 13.702 1.00 83.81 93 PRO A N 1
ATOM 725 C CA . PRO A 1 93 ? 11.305 2.219 12.335 1.00 83.81 93 PRO A CA 1
ATOM 726 C C . PRO A 1 93 ? 12.451 1.543 11.567 1.00 83.81 93 PRO A C 1
ATOM 728 O O . PRO A 1 93 ? 13.518 1.288 12.134 1.00 83.81 93 PRO A O 1
ATOM 731 N N . PRO A 1 94 ? 12.276 1.273 10.261 1.00 87.81 94 PRO A N 1
ATOM 732 C CA . PRO A 1 94 ? 13.351 0.730 9.447 1.00 87.81 94 PRO A CA 1
ATOM 733 C C . PRO A 1 94 ? 14.588 1.629 9.468 1.00 87.81 94 PRO A C 1
ATOM 735 O O . PRO A 1 94 ? 14.471 2.852 9.406 1.00 87.81 94 PRO A O 1
ATOM 738 N N . THR A 1 95 ? 15.772 1.015 9.464 1.00 87.25 95 THR A N 1
ATOM 739 C CA . THR A 1 95 ? 17.063 1.719 9.551 1.00 87.25 95 THR A CA 1
ATOM 740 C C . THR A 1 95 ? 17.312 2.691 8.398 1.00 87.25 95 THR A C 1
ATOM 742 O O . THR A 1 95 ? 18.014 3.682 8.570 1.00 87.25 95 THR A O 1
ATOM 745 N N . THR A 1 96 ? 16.739 2.437 7.216 1.00 92.75 96 THR A N 1
ATOM 746 C CA . THR A 1 96 ? 16.932 3.278 6.030 1.00 92.75 96 THR A CA 1
ATOM 747 C C . THR A 1 96 ? 15.651 3.990 5.610 1.00 92.75 96 THR A C 1
ATOM 749 O O . THR A 1 96 ? 14.549 3.430 5.638 1.00 92.75 96 THR A O 1
ATOM 752 N N . ARG A 1 97 ? 15.808 5.226 5.115 1.00 90.56 97 ARG A N 1
ATOM 753 C CA . ARG A 1 97 ? 14.704 6.038 4.574 1.00 90.56 97 ARG A CA 1
ATOM 754 C C . ARG A 1 97 ? 13.960 5.321 3.448 1.00 90.56 97 ARG A C 1
ATOM 756 O O . ARG A 1 97 ? 12.735 5.350 3.418 1.00 90.56 97 ARG A O 1
ATOM 763 N N . VAL A 1 98 ? 14.691 4.644 2.559 1.00 90.94 98 VAL A N 1
ATOM 764 C CA . VAL A 1 98 ? 14.113 3.886 1.436 1.00 90.94 98 VAL A CA 1
ATOM 765 C C . VAL A 1 98 ? 13.215 2.760 1.943 1.00 90.94 98 VAL A C 1
ATOM 767 O O . VAL A 1 98 ? 12.104 2.594 1.446 1.00 90.94 98 VAL A O 1
ATOM 770 N N . ARG A 1 99 ? 13.644 2.021 2.973 1.00 88.75 99 ARG A N 1
ATOM 771 C CA . ARG A 1 99 ? 12.850 0.926 3.542 1.00 88.75 99 ARG A CA 1
ATOM 772 C C . ARG A 1 99 ? 11.622 1.439 4.291 1.00 88.75 99 ARG A C 1
ATOM 774 O O . ARG A 1 99 ? 10.559 0.839 4.174 1.00 88.75 99 ARG A O 1
ATOM 781 N N . ARG A 1 100 ? 11.741 2.565 5.003 1.00 91.12 100 ARG A N 1
ATOM 782 C CA . ARG A 1 100 ? 10.594 3.239 5.634 1.00 91.12 100 ARG A CA 1
ATOM 783 C C . ARG A 1 100 ? 9.564 3.681 4.596 1.00 91.12 100 ARG A C 1
ATOM 785 O O . ARG A 1 100 ? 8.377 3.430 4.762 1.00 91.12 100 ARG A O 1
ATOM 792 N N . LEU A 1 101 ? 10.023 4.282 3.505 1.00 92.69 101 LEU A N 1
ATOM 793 C CA . LEU A 1 101 ? 9.172 4.736 2.411 1.00 92.69 101 LEU A CA 1
ATOM 794 C C . LEU A 1 101 ? 8.481 3.567 1.698 1.00 92.69 101 LEU A C 1
ATOM 796 O O . LEU A 1 101 ? 7.279 3.621 1.458 1.00 92.69 101 LEU A O 1
ATOM 800 N N . ALA A 1 102 ? 9.215 2.486 1.427 1.00 88.69 102 ALA A N 1
ATOM 801 C CA . ALA A 1 102 ? 8.656 1.268 0.847 1.00 88.69 102 ALA A CA 1
ATOM 802 C C . ALA A 1 102 ? 7.599 0.624 1.758 1.00 88.69 102 ALA A C 1
ATOM 804 O O . ALA A 1 102 ? 6.554 0.207 1.267 1.00 88.69 102 ALA A O 1
ATOM 805 N N . LEU A 1 103 ? 7.844 0.583 3.073 1.00 91.62 103 LEU A N 1
ATOM 806 C CA . LEU A 1 103 ? 6.887 0.065 4.052 1.00 91.62 103 LEU A CA 1
ATOM 807 C C . LEU A 1 103 ? 5.582 0.873 4.043 1.00 91.62 103 LEU A C 1
ATOM 809 O O . LEU A 1 103 ? 4.509 0.287 3.947 1.00 91.62 103 LEU A O 1
ATOM 813 N N . LEU A 1 104 ? 5.670 2.204 4.091 1.00 92.94 104 LEU A N 1
ATOM 814 C CA . LEU A 1 104 ? 4.492 3.078 4.081 1.00 92.94 104 LEU A CA 1
ATOM 815 C C . LEU A 1 104 ? 3.737 3.021 2.747 1.00 92.94 104 LEU A C 1
ATOM 817 O O . LEU A 1 104 ? 2.512 2.970 2.735 1.00 92.94 104 LEU A O 1
ATOM 821 N N . ALA A 1 105 ? 4.449 2.965 1.620 1.00 90.50 105 ALA A N 1
ATOM 822 C CA . ALA A 1 105 ? 3.817 2.815 0.313 1.00 90.50 105 ALA A CA 1
ATOM 823 C C . ALA A 1 105 ? 3.093 1.464 0.171 1.00 90.50 105 ALA A C 1
ATOM 825 O O . ALA A 1 105 ? 1.982 1.421 -0.351 1.00 90.50 105 ALA A O 1
ATOM 826 N N . ALA A 1 106 ? 3.695 0.376 0.666 1.00 91.25 106 ALA A N 1
ATOM 827 C CA . ALA A 1 106 ? 3.059 -0.939 0.693 1.00 91.25 106 ALA A CA 1
ATOM 828 C C . ALA A 1 106 ? 1.825 -0.952 1.606 1.00 91.25 106 ALA A C 1
ATOM 830 O O . ALA A 1 106 ? 0.802 -1.524 1.238 1.00 91.25 106 ALA A O 1
ATOM 831 N N . TYR A 1 107 ? 1.906 -0.288 2.762 1.00 92.69 107 TYR A N 1
ATOM 832 C CA . TYR A 1 107 ? 0.776 -0.125 3.672 1.00 92.69 107 TYR A CA 1
ATOM 833 C C . TYR A 1 107 ? -0.401 0.578 2.989 1.00 92.69 107 TYR A C 1
ATOM 835 O O . TYR A 1 107 ? -1.514 0.060 3.001 1.00 92.69 107 TYR A O 1
ATOM 843 N N . ASP A 1 108 ? -0.147 1.701 2.316 1.00 93.88 108 ASP A N 1
ATOM 844 C CA . ASP A 1 108 ? -1.187 2.458 1.615 1.00 93.88 108 ASP A CA 1
ATOM 845 C C . ASP A 1 108 ? -1.826 1.658 0.472 1.00 93.88 108 ASP A C 1
ATOM 847 O O . ASP A 1 108 ? -3.041 1.705 0.283 1.00 93.88 108 ASP A O 1
ATOM 851 N N . ASP A 1 109 ? -1.027 0.893 -0.278 1.00 91.69 109 ASP A N 1
ATOM 852 C CA . ASP A 1 109 ? -1.532 0.026 -1.346 1.00 91.69 109 ASP A CA 1
ATOM 853 C C . ASP A 1 109 ? -2.477 -1.062 -0.796 1.00 91.69 109 ASP A C 1
ATOM 855 O O . ASP A 1 109 ? -3.527 -1.320 -1.395 1.00 91.69 109 ASP A O 1
ATOM 859 N N . VAL A 1 110 ? -2.124 -1.690 0.334 1.00 90.31 110 VAL A N 1
ATOM 860 C CA . VAL A 1 110 ? -2.949 -2.726 0.982 1.00 90.31 110 VAL A CA 1
ATOM 861 C C . VAL A 1 110 ? -4.190 -2.119 1.634 1.00 90.31 110 VAL A C 1
ATOM 863 O O . VAL A 1 110 ? -5.279 -2.674 1.485 1.00 90.31 110 VAL A O 1
ATOM 866 N N . LEU A 1 111 ? -4.072 -0.956 2.276 1.00 92.06 111 LEU A N 1
ATOM 867 C CA . LEU A 1 111 ? -5.203 -0.239 2.865 1.00 92.06 111 LEU A CA 1
ATOM 868 C C . LEU A 1 111 ? -6.245 0.113 1.791 1.00 92.06 111 LEU A C 1
ATOM 870 O O . LEU A 1 111 ? -7.403 -0.281 1.900 1.00 92.06 111 LEU A O 1
ATOM 874 N N . LEU A 1 112 ? -5.818 0.719 0.676 1.00 91.19 112 LEU A N 1
ATOM 875 C CA . LEU A 1 112 ? -6.700 1.031 -0.457 1.00 91.19 112 LEU A CA 1
ATOM 876 C C . LEU A 1 112 ? -7.246 -0.218 -1.171 1.00 91.19 112 LEU A C 1
ATOM 878 O O . LEU A 1 112 ? -8.303 -0.167 -1.805 1.00 91.19 112 LEU A O 1
ATOM 882 N N . ALA A 1 113 ? -6.524 -1.341 -1.157 1.00 88.38 113 ALA A N 1
ATOM 883 C CA . ALA A 1 113 ? -7.047 -2.611 -1.663 1.00 88.38 113 ALA A CA 1
ATOM 884 C C . ALA A 1 113 ? -8.142 -3.176 -0.754 1.00 88.38 113 ALA A C 1
ATOM 886 O O . ALA A 1 113 ? -9.140 -3.675 -1.268 1.00 88.38 113 ALA A O 1
ATOM 887 N N . THR A 1 114 ? -7.975 -3.043 0.561 1.00 87.50 114 THR A N 1
ATOM 888 C CA . THR A 1 114 ? -8.945 -3.504 1.557 1.00 87.50 114 THR A CA 1
ATOM 889 C C . THR A 1 114 ? -10.216 -2.658 1.499 1.00 87.50 114 THR A C 1
ATOM 891 O O . THR A 1 114 ? -11.287 -3.233 1.356 1.00 87.50 114 THR A O 1
ATOM 894 N N . CYS A 1 115 ? -10.105 -1.324 1.439 1.00 87.62 115 CYS A N 1
ATOM 895 C CA . CYS A 1 115 ? -11.244 -0.416 1.226 1.00 87.62 115 CYS A CA 1
ATOM 896 C C . CYS A 1 115 ? -12.076 -0.796 -0.009 1.00 87.62 115 CYS A C 1
ATOM 898 O O . CYS A 1 115 ? -13.297 -0.882 0.050 1.00 87.62 115 CYS A O 1
ATOM 900 N N . ARG A 1 116 ? -11.418 -1.105 -1.133 1.00 86.50 116 ARG A N 1
ATOM 901 C CA . ARG A 1 116 ? -12.117 -1.539 -2.355 1.00 86.50 116 ARG A CA 1
ATOM 902 C C . ARG A 1 116 ? -12.801 -2.896 -2.214 1.00 86.50 116 ARG A C 1
ATOM 904 O O . ARG A 1 116 ? -13.796 -3.132 -2.886 1.00 86.50 116 ARG A O 1
ATOM 911 N N . ALA A 1 117 ? -12.246 -3.799 -1.409 1.00 84.81 117 ALA A N 1
ATOM 912 C CA . ALA A 1 117 ? -12.838 -5.110 -1.166 1.00 84.81 117 ALA A CA 1
ATOM 913 C C . ALA A 1 117 ? -14.032 -5.036 -0.198 1.00 84.81 117 ALA A C 1
ATOM 915 O O . ALA A 1 117 ? -14.936 -5.859 -0.305 1.00 84.81 117 ALA A O 1
ATOM 916 N N . THR A 1 118 ? -14.054 -4.050 0.705 1.00 84.50 118 THR A N 1
ATOM 917 C CA . THR A 1 118 ? -15.154 -3.812 1.654 1.00 84.50 118 THR A CA 1
ATOM 918 C C . THR A 1 118 ? -16.224 -2.847 1.141 1.00 84.50 118 THR A C 1
ATOM 920 O O . THR A 1 118 ? -17.247 -2.683 1.798 1.00 84.50 118 THR A O 1
ATOM 923 N N . GLY A 1 119 ? -16.024 -2.231 -0.029 1.00 81.81 119 GLY A N 1
ATOM 924 C CA . GLY A 1 119 ? -16.986 -1.301 -0.629 1.00 81.81 119 GLY A CA 1
ATOM 925 C C 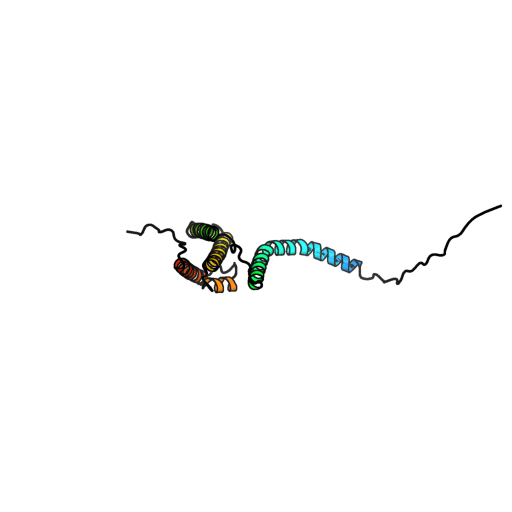. GLY A 1 119 ? -16.885 0.140 -0.118 1.00 81.81 119 GLY A C 1
ATOM 926 O O . GLY A 1 119 ? -17.826 0.906 -0.286 1.00 81.81 119 GLY A O 1
ATOM 927 N N . VAL A 1 120 ? -15.761 0.526 0.497 1.00 83.88 120 VAL A N 1
ATOM 928 C CA . VAL A 1 120 ? -15.463 1.939 0.775 1.00 83.88 120 VAL A CA 1
ATOM 929 C C . VAL A 1 120 ? -15.028 2.600 -0.527 1.00 83.88 120 VAL A C 1
ATOM 931 O O . VAL A 1 120 ? -13.888 2.444 -0.986 1.00 83.88 120 VAL A O 1
ATOM 934 N N . ASP A 1 121 ? -15.962 3.327 -1.125 1.00 77.81 121 ASP A N 1
ATOM 935 C CA . ASP A 1 121 ? -15.731 4.095 -2.335 1.00 77.81 121 ASP A CA 1
ATOM 936 C C . ASP A 1 121 ? -15.100 5.455 -1.995 1.00 77.81 121 ASP A C 1
ATOM 938 O O . ASP A 1 121 ? -15.601 6.211 -1.174 1.00 77.81 121 ASP A O 1
ATOM 942 N N . ASP A 1 122 ? -13.983 5.757 -2.658 1.00 81.25 122 ASP A N 1
ATOM 943 C CA . ASP A 1 122 ? -13.217 7.012 -2.550 1.00 81.25 122 ASP A CA 1
ATOM 944 C C . ASP A 1 122 ? -12.635 7.385 -1.165 1.00 81.25 122 ASP A C 1
ATOM 946 O O . ASP A 1 122 ? -12.866 8.483 -0.661 1.00 81.25 122 ASP A O 1
ATOM 950 N N . PRO A 1 123 ? -11.784 6.529 -0.570 1.00 87.38 123 PRO A N 1
ATOM 951 C CA . PRO A 1 123 ? -11.124 6.854 0.691 1.00 87.38 123 PRO A CA 1
ATOM 952 C C . PRO A 1 123 ? -10.196 8.080 0.568 1.00 87.38 123 PRO A C 1
ATOM 954 O O . PRO A 1 123 ? -9.484 8.219 -0.440 1.00 87.38 123 PRO A O 1
ATOM 957 N N . PRO A 1 124 ? -10.075 8.923 1.613 1.00 89.12 124 PRO A N 1
ATOM 958 C CA . PRO A 1 124 ? -9.344 10.191 1.570 1.00 89.12 124 PRO A CA 1
ATOM 959 C C . PRO A 1 124 ? -7.859 10.021 1.229 1.00 89.12 124 PRO A C 1
ATOM 961 O O . PRO A 1 124 ? -7.248 10.907 0.626 1.00 89.12 124 PRO A O 1
ATOM 964 N N . LEU A 1 125 ? -7.262 8.869 1.556 1.00 91.75 125 LEU A N 1
ATOM 965 C CA . LEU A 1 125 ? -5.887 8.528 1.191 1.00 91.75 125 LEU A CA 1
ATOM 966 C C . LEU A 1 125 ? -5.672 8.460 -0.331 1.00 91.75 125 LEU A C 1
ATOM 968 O O . LEU A 1 125 ? -4.583 8.800 -0.803 1.00 91.75 125 LEU A O 1
ATOM 972 N N . ARG A 1 126 ? -6.686 8.079 -1.123 1.00 89.25 126 ARG A N 1
ATOM 973 C CA . ARG A 1 126 ? -6.555 7.853 -2.574 1.00 89.25 126 ARG A CA 1
ATOM 974 C C . ARG A 1 126 ? -6.003 9.078 -3.302 1.00 89.25 126 ARG A C 1
ATOM 976 O O . ARG A 1 126 ? -5.035 8.957 -4.054 1.00 89.25 126 ARG A O 1
ATOM 983 N N . ALA A 1 127 ? -6.544 10.260 -3.015 1.00 89.25 127 ALA A N 1
ATOM 984 C CA . ALA A 1 127 ? -6.130 11.511 -3.648 1.00 89.25 127 ALA A CA 1
ATOM 985 C C . ALA A 1 127 ? -4.673 11.906 -3.332 1.00 89.25 127 ALA A C 1
ATOM 987 O O . ALA A 1 127 ? -4.024 12.599 -4.121 1.00 89.25 127 ALA A O 1
ATOM 988 N N . PHE A 1 128 ? -4.139 11.494 -2.177 1.00 90.75 128 PHE A N 1
ATOM 989 C CA . PHE A 1 128 ? -2.737 11.728 -1.815 1.00 90.75 128 PHE A CA 1
ATOM 990 C C . PHE A 1 128 ? -1.802 10.728 -2.496 1.00 90.75 128 PHE A C 1
ATOM 992 O O . PHE A 1 128 ? -0.742 11.129 -2.976 1.00 90.75 128 PHE A O 1
ATOM 999 N N . VAL A 1 129 ? -2.197 9.453 -2.600 1.00 88.31 129 VAL A N 1
ATOM 1000 C CA . VAL A 1 129 ? -1.417 8.438 -3.332 1.00 88.31 129 VAL A CA 1
ATOM 1001 C C . VAL A 1 129 ? -1.329 8.782 -4.819 1.00 88.31 129 VAL A C 1
ATOM 1003 O O . VAL A 1 129 ? -0.256 8.667 -5.409 1.00 88.31 129 VAL A O 1
ATOM 1006 N N . GLU A 1 130 ? -2.427 9.239 -5.424 1.00 87.50 130 GLU A N 1
ATOM 1007 C CA . GLU A 1 130 ? -2.470 9.609 -6.844 1.00 87.50 130 GLU A CA 1
ATO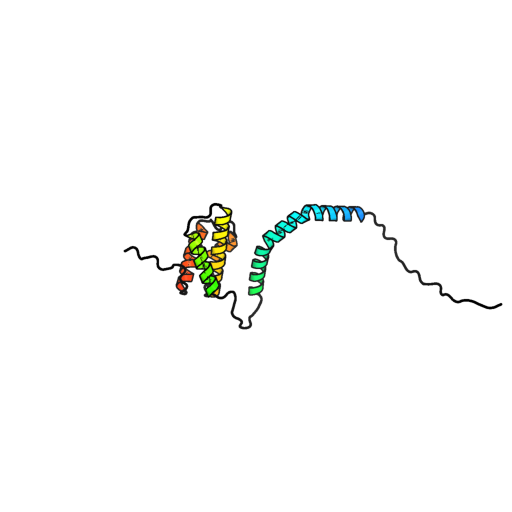M 1008 C C . GLU A 1 130 ? -1.596 10.833 -7.165 1.00 87.50 130 GLU A C 1
ATOM 1010 O O . GLU A 1 130 ? -0.936 10.844 -8.202 1.00 87.50 130 GLU A O 1
ATOM 1015 N N . ARG A 1 131 ? -1.525 11.826 -6.265 1.00 87.50 131 ARG A N 1
ATOM 1016 C CA . ARG A 1 131 ? -0.668 13.016 -6.433 1.00 87.50 131 ARG A CA 1
ATOM 1017 C C . ARG A 1 131 ? 0.800 12.770 -6.086 1.00 87.50 131 ARG A C 1
ATOM 1019 O O . ARG A 1 131 ? 1.682 13.166 -6.838 1.00 87.50 131 ARG A O 1
ATOM 1026 N N . GLY A 1 132 ? 1.065 12.165 -4.928 1.00 80.38 132 GLY A N 1
ATOM 1027 C CA . GLY A 1 132 ? 2.410 12.051 -4.351 1.00 80.38 132 GLY A CA 1
ATOM 1028 C C . GLY A 1 132 ? 3.148 10.758 -4.703 1.00 80.38 132 GLY A C 1
ATOM 1029 O O . GLY A 1 132 ? 4.337 10.624 -4.404 1.00 80.38 132 GLY A O 1
ATOM 1030 N N . GLY A 1 133 ? 2.466 9.782 -5.310 1.00 83.81 133 GLY A N 1
ATOM 1031 C CA . GLY A 1 133 ? 3.049 8.500 -5.691 1.00 83.81 133 GLY A CA 1
ATOM 1032 C C . GLY A 1 133 ? 3.699 7.774 -4.510 1.00 83.81 133 GLY A C 1
ATOM 1033 O O . GLY A 1 133 ? 3.171 7.740 -3.402 1.00 83.81 133 GLY A O 1
ATOM 1034 N N . VAL A 1 134 ? 4.865 7.171 -4.739 1.00 78.06 134 VAL A N 1
ATOM 1035 C CA . VAL A 1 134 ? 5.619 6.454 -3.693 1.00 78.06 134 VAL A CA 1
ATOM 1036 C C . VAL A 1 134 ? 6.446 7.427 -2.841 1.00 78.06 134 VAL A C 1
ATOM 1038 O O . VAL A 1 134 ? 6.602 7.222 -1.641 1.00 78.06 134 VAL A O 1
ATOM 1041 N N . THR A 1 135 ? 6.927 8.523 -3.431 1.00 81.00 135 THR A N 1
ATOM 1042 C CA . THR A 1 135 ? 7.786 9.514 -2.764 1.00 81.00 135 THR A CA 1
ATOM 1043 C C . THR A 1 135 ? 7.065 10.295 -1.671 1.00 81.00 135 THR A C 1
ATOM 1045 O O . THR A 1 135 ? 7.666 10.570 -0.636 1.00 81.00 135 THR A O 1
ATOM 1048 N N . GLY A 1 136 ? 5.773 10.576 -1.859 1.00 86.00 136 GLY A N 1
ATOM 1049 C CA . GLY A 1 136 ? 4.946 11.289 -0.885 1.00 86.00 136 GLY A CA 1
ATOM 1050 C C . GLY A 1 136 ? 4.454 10.435 0.286 1.00 86.00 136 GLY A C 1
ATOM 1051 O O . GLY A 1 136 ? 3.576 10.856 1.026 1.00 86.00 136 GLY A O 1
ATOM 1052 N N . ALA A 1 137 ? 4.943 9.200 0.452 1.00 86.88 137 ALA A N 1
ATOM 1053 C CA . ALA A 1 137 ? 4.491 8.307 1.527 1.00 86.88 137 ALA A CA 1
ATOM 1054 C C . ALA A 1 137 ? 4.836 8.816 2.940 1.00 86.88 137 ALA A C 1
ATOM 1056 O O . ALA A 1 137 ? 4.230 8.359 3.906 1.00 86.88 137 ALA A O 1
ATOM 1057 N N . LEU A 1 138 ? 5.803 9.736 3.038 1.00 86.75 138 LEU A N 1
ATOM 1058 C CA . LEU A 1 138 ? 6.266 10.382 4.271 1.00 86.75 138 LEU A CA 1
ATOM 1059 C C . LEU A 1 138 ? 5.638 11.768 4.502 1.00 86.75 138 LEU A C 1
ATOM 1061 O O . LEU A 1 138 ? 6.023 12.448 5.450 1.00 86.75 138 LEU A O 1
ATOM 1065 N N . ASP A 1 139 ? 4.736 12.217 3.626 1.00 89.25 139 ASP A N 1
ATOM 1066 C CA . ASP A 1 139 ? 4.145 13.548 3.736 1.00 89.25 139 ASP A CA 1
ATOM 1067 C C . ASP A 1 139 ? 3.175 13.605 4.933 1.00 89.25 139 ASP A C 1
ATOM 1069 O O . ASP A 1 139 ? 2.250 12.789 4.995 1.00 89.25 139 ASP A O 1
ATOM 1073 N N . PRO A 1 140 ? 3.281 14.601 5.836 1.00 86.19 140 PRO A N 1
ATOM 1074 C CA . PRO A 1 140 ? 2.414 14.683 7.018 1.00 86.19 140 PRO A CA 1
ATOM 1075 C C . PRO A 1 140 ? 0.914 14.723 6.685 1.00 86.19 140 PRO A C 1
ATOM 1077 O O . PRO A 1 140 ? 0.088 14.136 7.381 1.00 86.19 140 PRO A O 1
ATOM 1080 N N . GLY A 1 141 ? 0.542 15.376 5.578 1.00 89.25 141 GLY A N 1
ATOM 1081 C CA . GLY A 1 141 ? -0.851 15.417 5.117 1.00 89.25 141 GLY A CA 1
ATOM 1082 C C . GLY A 1 141 ? -1.392 14.045 4.699 1.00 89.25 141 GLY A C 1
ATOM 1083 O O . GLY A 1 141 ? -2.582 13.772 4.859 1.00 89.25 141 GLY A O 1
ATOM 1084 N N . ARG A 1 142 ? -0.520 13.156 4.211 1.00 92.19 142 ARG A N 1
ATOM 1085 C CA . ARG A 1 142 ? -0.881 11.784 3.846 1.00 92.19 142 ARG A CA 1
ATOM 1086 C C . ARG A 1 142 ? -1.017 10.891 5.072 1.00 92.19 142 ARG A C 1
ATOM 1088 O O . ARG A 1 142 ? -1.882 10.021 5.070 1.00 92.19 142 ARG A O 1
ATOM 1095 N N . ASP A 1 143 ? -0.232 11.133 6.120 1.00 90.81 143 ASP A N 1
ATOM 1096 C CA . ASP A 1 143 ? -0.372 10.420 7.394 1.00 90.81 143 ASP A CA 1
ATOM 1097 C C . ASP A 1 143 ? -1.759 10.655 8.012 1.00 90.81 143 ASP A C 1
ATOM 1099 O O . ASP A 1 143 ? -2.419 9.704 8.430 1.00 90.81 143 ASP A O 1
ATOM 1103 N N . LEU A 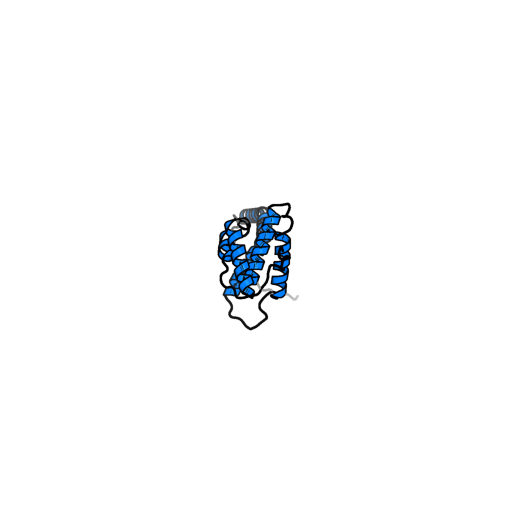1 144 ? -2.265 11.893 7.973 1.00 92.38 144 LEU A N 1
ATOM 1104 C CA . LEU A 1 144 ? -3.633 12.192 8.406 1.00 92.38 144 LEU A CA 1
ATOM 1105 C C . LEU A 1 144 ? -4.690 11.528 7.508 1.00 92.38 144 LEU A C 1
ATOM 1107 O O . LEU A 1 144 ? -5.678 10.986 8.003 1.00 92.38 144 LEU A O 1
ATOM 1111 N N . ALA A 1 145 ? -4.496 11.555 6.187 1.00 93.31 145 ALA A N 1
ATOM 1112 C CA . ALA A 1 145 ? -5.410 10.905 5.248 1.00 93.31 145 ALA A CA 1
ATOM 1113 C C . ALA A 1 145 ? -5.461 9.379 5.447 1.00 93.31 1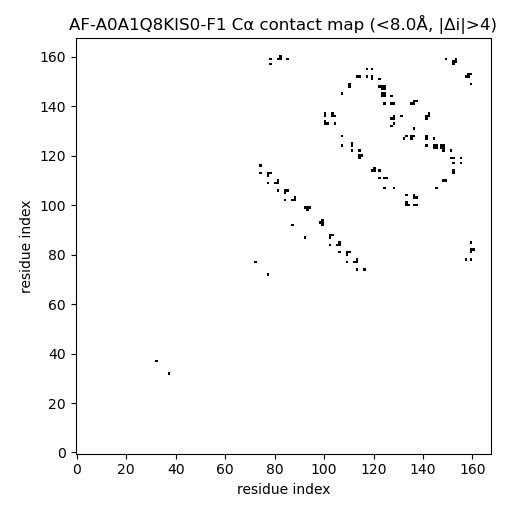45 ALA A C 1
ATOM 1115 O O . ALA A 1 145 ? -6.525 8.775 5.306 1.00 93.31 145 ALA A O 1
ATOM 1116 N N . ARG A 1 146 ? -4.331 8.770 5.826 1.00 94.12 146 ARG A N 1
ATOM 1117 C CA . ARG A 1 146 ? -4.233 7.359 6.207 1.00 94.12 146 ARG A CA 1
ATOM 1118 C C . ARG A 1 146 ? -5.072 7.067 7.448 1.00 94.12 146 ARG A C 1
ATOM 1120 O O . ARG A 1 146 ? -5.926 6.199 7.366 1.00 94.12 146 ARG A O 1
ATOM 1127 N N . LEU A 1 147 ? -4.920 7.839 8.527 1.00 92.62 147 LEU A N 1
ATOM 1128 C CA . LEU A 1 147 ? -5.724 7.671 9.750 1.00 92.62 147 LEU A CA 1
ATOM 1129 C C . LEU A 1 147 ? -7.233 7.789 9.485 1.00 92.62 147 LEU A C 1
ATOM 1131 O O . LEU A 1 147 ? -8.020 6.996 9.989 1.00 92.62 147 LEU A O 1
ATOM 1135 N N . ARG A 1 148 ? -7.652 8.750 8.653 1.00 93.00 148 ARG A N 1
ATOM 1136 C CA . ARG A 1 148 ? -9.068 8.887 8.263 1.00 93.00 148 ARG A CA 1
ATOM 1137 C C . ARG A 1 148 ? -9.570 7.687 7.461 1.00 93.00 148 ARG A C 1
ATOM 1139 O O . ARG A 1 148 ? -10.670 7.212 7.700 1.00 93.00 148 ARG A O 1
ATOM 1146 N N . THR A 1 149 ? -8.742 7.177 6.552 1.00 93.19 149 THR A N 1
ATOM 1147 C CA . THR A 1 149 ? -9.069 5.982 5.759 1.00 93.19 149 THR A CA 1
ATOM 1148 C C . THR A 1 149 ? -9.140 4.726 6.629 1.00 93.19 149 THR A C 1
ATOM 1150 O O . THR A 1 149 ? -9.990 3.872 6.402 1.00 93.19 149 THR A O 1
ATOM 1153 N N . GLU A 1 150 ? -8.265 4.605 7.631 1.00 93.25 150 GLU A N 1
ATOM 1154 C CA . GLU A 1 150 ? -8.324 3.532 8.629 1.00 93.25 150 GLU A CA 1
ATOM 1155 C C . GLU A 1 150 ? -9.657 3.576 9.386 1.00 93.25 150 GLU A C 1
ATOM 1157 O O . GLU A 1 150 ? -10.333 2.556 9.463 1.00 93.25 150 GLU A O 1
ATOM 1162 N N . ALA A 1 151 ? -10.089 4.756 9.842 1.00 90.00 151 ALA A N 1
ATOM 1163 C CA . ALA A 1 151 ? -11.371 4.922 10.527 1.00 90.00 151 ALA A CA 1
ATOM 1164 C C . ALA A 1 151 ? -12.582 4.566 9.641 1.00 90.00 151 ALA A C 1
ATOM 1166 O O . ALA A 1 151 ? -13.507 3.893 10.093 1.00 90.00 151 ALA A O 1
ATOM 1167 N N . GLU A 1 152 ? -12.575 4.971 8.367 1.00 90.25 152 GLU A N 1
ATOM 1168 C CA . GLU A 1 152 ? -13.614 4.582 7.401 1.00 90.25 152 GLU A CA 1
ATOM 1169 C C . GLU A 1 152 ? -13.634 3.068 7.157 1.00 90.25 152 GLU A C 1
ATOM 1171 O O . GLU A 1 152 ? -14.702 2.463 7.071 1.00 90.25 152 GLU A O 1
ATOM 1176 N N . LEU A 1 153 ? -12.461 2.431 7.084 1.00 89.94 153 LEU A N 1
ATOM 1177 C CA . LEU A 1 153 ? -12.369 0.982 6.947 1.00 89.94 153 LEU A CA 1
ATOM 1178 C C . LEU A 1 153 ? -12.890 0.267 8.202 1.00 89.94 153 LEU A C 1
ATOM 1180 O O . LEU A 1 153 ? -13.632 -0.709 8.089 1.00 89.94 153 LEU A O 1
ATOM 1184 N N . GLU A 1 154 ? -12.572 0.766 9.393 1.00 89.12 154 GLU A N 1
ATOM 1185 C CA . GLU A 1 154 ? -13.078 0.212 10.650 1.00 89.12 154 GLU A CA 1
ATOM 1186 C C . GLU A 1 154 ? -14.598 0.347 10.782 1.00 89.12 154 GLU A C 1
ATOM 1188 O O . GLU A 1 154 ? -15.243 -0.574 11.289 1.00 89.12 154 GLU A O 1
ATOM 1193 N N . ALA A 1 155 ? -15.195 1.413 10.237 1.00 87.12 155 ALA A N 1
ATOM 1194 C CA . ALA A 1 155 ? -16.649 1.576 10.172 1.00 87.12 155 ALA A CA 1
ATOM 1195 C C . ALA A 1 155 ? -17.347 0.477 9.343 1.00 87.12 155 ALA A C 1
ATOM 1197 O O . ALA A 1 155 ? -18.520 0.189 9.574 1.00 87.12 155 ALA A O 1
ATOM 1198 N N . THR A 1 156 ? -16.630 -0.195 8.433 1.00 83.88 156 THR A N 1
ATOM 1199 C CA . THR A 1 156 ? -17.144 -1.373 7.702 1.00 83.88 156 THR A CA 1
ATOM 1200 C C . THR A 1 156 ? -17.054 -2.685 8.491 1.00 83.88 156 THR A C 1
ATOM 1202 O O . THR A 1 156 ? -17.469 -3.733 8.001 1.00 83.88 156 THR A O 1
ATOM 1205 N N . GLY A 1 157 ? -16.511 -2.650 9.713 1.00 82.31 157 GLY A N 1
ATOM 1206 C CA . GLY A 1 157 ? -16.335 -3.815 10.585 1.00 82.31 157 GLY A CA 1
ATOM 1207 C C . GLY A 1 157 ? -14.965 -4.494 10.477 1.00 82.31 157 GLY A C 1
ATOM 1208 O O . GLY A 1 157 ? -14.689 -5.444 11.214 1.00 82.31 157 GLY A O 1
ATOM 1209 N N . VAL A 1 158 ? -14.067 -4.012 9.609 1.00 82.81 158 VAL A N 1
ATOM 1210 C CA . VAL A 1 158 ? -12.691 -4.521 9.507 1.00 82.81 158 VAL A CA 1
ATOM 1211 C C . VAL A 1 158 ? -11.802 -3.831 10.537 1.00 82.81 158 VAL A C 1
ATOM 1213 O O . VAL A 1 158 ? -11.316 -2.730 10.310 1.00 82.81 158 VAL A O 1
ATOM 1216 N N . ARG A 1 159 ? -11.537 -4.502 11.664 1.00 82.06 159 ARG A N 1
ATOM 1217 C CA . ARG A 1 159 ? -10.576 -4.010 12.665 1.00 82.06 159 ARG A CA 1
ATOM 1218 C C . ARG A 1 159 ? -9.128 -4.184 12.214 1.00 82.06 159 ARG A C 1
ATOM 1220 O O . ARG A 1 159 ? -8.663 -5.318 12.004 1.00 82.06 159 ARG A O 1
ATOM 1227 N N . ILE A 1 160 ? -8.429 -3.054 12.139 1.00 76.25 160 ILE A N 1
ATOM 1228 C CA . ILE A 1 160 ? -6.987 -2.965 11.904 1.00 76.25 160 ILE A CA 1
ATOM 1229 C C . ILE A 1 160 ? -6.257 -3.074 13.246 1.00 76.25 160 ILE A C 1
ATOM 1231 O O . ILE A 1 160 ? -5.267 -3.803 13.342 1.00 76.25 160 ILE A O 1
ATOM 1235 N N . ASP A 1 161 ? -6.800 -2.436 14.289 1.00 67.88 161 ASP A N 1
ATOM 1236 C CA . ASP A 1 161 ? -6.272 -2.511 15.647 1.00 67.88 161 ASP A CA 1
ATOM 1237 C C . ASP A 1 161 ? -6.712 -3.809 16.360 1.00 67.88 161 ASP A C 1
ATOM 1239 O O . ASP A 1 161 ? -7.915 -4.094 16.453 1.00 67.88 161 ASP A O 1
ATOM 1243 N N . PRO A 1 162 ? -5.794 -4.643 16.890 1.00 58.38 162 PRO A N 1
ATOM 1244 C CA . PRO A 1 162 ? -6.171 -5.502 18.005 1.00 58.38 162 PRO A CA 1
ATOM 1245 C C . PRO A 1 162 ? -6.563 -4.595 19.183 1.00 58.38 162 PRO A C 1
ATOM 1247 O O . PRO A 1 162 ? -5.970 -3.528 19.320 1.00 58.38 162 PRO A O 1
ATOM 1250 N N . PRO A 1 163 ? -7.518 -4.976 20.053 1.00 47.44 163 PRO A N 1
ATOM 1251 C CA . P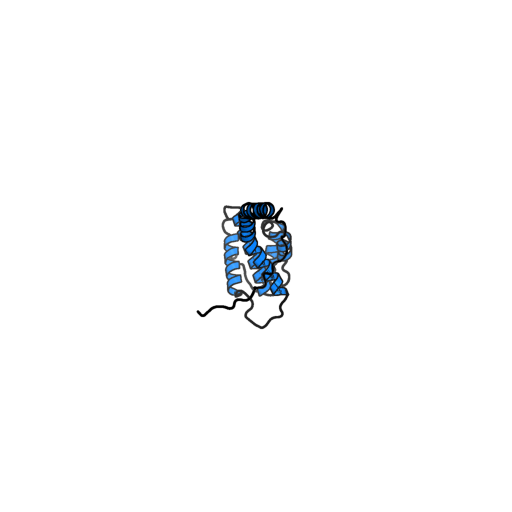RO A 1 163 ? -7.732 -4.226 21.283 1.00 47.44 163 PRO A CA 1
ATOM 1252 C C . PRO A 1 163 ? -6.406 -4.210 22.054 1.00 47.44 163 PRO A C 1
ATOM 1254 O O . PRO A 1 163 ? -5.983 -5.232 22.594 1.00 47.44 163 PRO A O 1
ATOM 1257 N N . GLY A 1 164 ? -5.709 -3.073 22.052 1.00 47.78 164 GLY A N 1
ATOM 1258 C CA . GLY A 1 164 ? -4.663 -2.826 23.033 1.00 47.78 164 GLY A CA 1
ATOM 1259 C C . GLY A 1 164 ? -5.309 -2.908 24.415 1.00 47.78 164 GLY A C 1
ATOM 1260 O O . GLY A 1 164 ? -6.482 -2.537 24.531 1.00 47.78 164 GLY A O 1
ATOM 1261 N N . PRO A 1 165 ? -4.617 -3.429 25.446 1.00 44.53 165 PRO A N 1
ATOM 1262 C CA . PRO A 1 165 ? -5.162 -3.413 26.793 1.00 44.53 165 PRO A CA 1
ATOM 1263 C C . PRO A 1 165 ? -5.577 -1.976 27.083 1.00 44.53 165 PRO A C 1
ATOM 1265 O O . PRO A 1 165 ? -4.748 -1.067 27.026 1.00 44.53 165 PRO A O 1
ATOM 1268 N N . SER A 1 166 ? -6.879 -1.781 27.290 1.00 42.09 166 SER A N 1
ATOM 1269 C CA . SER A 1 166 ? -7.430 -0.539 27.802 1.00 42.09 166 SER A CA 1
ATOM 1270 C C . SER A 1 166 ? -6.558 -0.161 28.986 1.00 42.09 166 SER A C 1
ATOM 1272 O O . SER A 1 166 ? -6.503 -0.922 29.954 1.00 42.09 166 SER A O 1
ATOM 1274 N N . ALA A 1 167 ? -5.808 0.932 28.857 1.00 45.91 167 ALA A N 1
ATOM 1275 C CA . ALA A 1 167 ? -5.114 1.514 29.986 1.00 45.91 167 ALA A CA 1
ATOM 1276 C C . ALA A 1 167 ? -6.198 1.797 31.031 1.00 45.91 167 ALA A C 1
ATOM 1278 O O . ALA A 1 167 ? -7.072 2.635 30.806 1.00 45.91 167 ALA A O 1
ATOM 1279 N N . ALA A 1 168 ? -6.203 0.953 32.060 1.00 37.66 168 ALA A N 1
ATOM 1280 C CA . ALA A 1 168 ? -7.004 1.090 33.261 1.00 37.66 168 ALA A CA 1
ATOM 1281 C C . ALA A 1 168 ? -6.407 2.188 34.143 1.00 37.66 168 ALA A C 1
ATOM 1283 O O . ALA A 1 168 ? -5.165 2.361 34.093 1.00 37.66 168 ALA A O 1
#

Solvent-accessible surface area (backbone atoms only — not comparable to full-atom values): 10314 Å² total; per-residue (Å²): 139,86,86,88,78,90,82,80,90,74,87,80,83,79,82,78,91,75,84,80,86,55,58,71,61,53,51,50,51,52,50,51,49,46,65,66,43,40,62,57,52,50,51,50,45,63,69,41,43,69,56,49,53,54,51,50,53,54,56,54,61,76,73,58,88,82,78,99,59,88,82,68,76,57,65,69,56,42,53,49,50,41,44,51,45,48,52,54,64,76,43,79,74,57,96,42,71,68,55,40,32,50,52,43,35,52,42,51,53,38,50,57,50,42,28,58,75,74,67,52,78,83,48,66,34,53,67,43,45,73,72,37,48,58,82,38,47,79,37,70,73,42,54,54,23,43,54,53,33,49,53,58,37,36,74,74,70,52,73,72,68,72,87,66,81,74,85,124

Radius of gyration: 30.36 Å; Cα contacts (8 Å, |Δi|>4): 87; chains: 1; bounding box: 46×56×117 Å

Foldseek 3Di:
DDDDDDDDDDDDDDDDDDDPPCVVVVVVVVVVCCVVCVVVVVVVCVVCVVVVVVVVVVVVVVPDDDDDDPPDDPLVVLLVVLLVLVCQLPPDQDPDPVVNLVSLLSNLVSLVVNCVVLVVPPQQLVVQCVVCPSNCSPPPVNVVSSVSSQVVSVVSVRDSDDPDPDPD

Nearest PDB structures (foldseek):
  3q7l-assembly1_B  TM=3.131E-01  e=3.841E+00  Homo sapiens
  5csd-assembly2_B  TM=3.949E-01  e=6.847E+00  Talaromyces marneffei PM1
  6yrf-assembly1_A  TM=2.863E-01  e=6.847E+00  Bacillus thuringiensis

pLDDT: mean 75.47, std 15.92, range [37.66, 94.12]

Secondary structure (DSSP, 8-state):
--------------------SSHHHHHHHHHHHHHHHHHHHHHHHHHHHHHHHHHHHHHHHTT--------SS-HHHHHHHHHHHHHHHHSSPPSSHHHHHHHHHHHHHHHHHHHHHHT--S-THHHHHHHHTTGGGG-HHHHHHHHHHHHHHHHTT---S-------